Protein AF-A0A3G6J820-F1 (afdb_monomer_lite)

Foldseek 3Di:
DPQQQAPDADPVRWGKHWDWDDDPPFIWIWIFTQDPVRDTDTDDIGGPVVVVVVVVVVVVVVVVVVVVVVVVVVVVDDPVNVCVVVVVPPDPDPPDDDD

Secondary structure (DSSP, 8-state):
-PPPPPSEE-TTS-EEEEEEEEETTEEEEEEEEE-TT--EEEEEEE-HHHHHHHHHHHHHHHHHHHHHHHHHHHHHS-HHHHHHHHGGG--S-------

Organism: NCBI:txid1862358

pLDDT: mean 77.54, std 18.66, range [45.81, 97.0]

Sequence (99 aa):
MAPLKPTFTDVHGRKVAAQMTHEGRTSRLTINELDENGEPTLLLCLNSYDATLLARACNLFVKHNFSVNFTDVNMMLSPEDKAQILGDEEELPRDKDTW

Radius of gyration: 24.24 Å; chains: 1; bounding box: 52×39×65 Å

Structure (mmCIF, N/CA/C/O backbone):
data_AF-A0A3G6J820-F1
#
_entry.id   AF-A0A3G6J820-F1
#
loop_
_atom_site.group_PDB
_atom_site.id
_atom_site.type_symbol
_atom_site.label_atom_id
_atom_site.label_alt_id
_atom_site.label_comp_id
_atom_site.label_asym_id
_atom_site.label_entity_id
_atom_site.label_seq_id
_atom_site.pdbx_PDB_ins_code
_atom_site.Cartn_x
_atom_site.Cartn_y
_atom_site.Cartn_z
_atom_site.occupancy
_atom_site.B_iso_or_equiv
_atom_site.auth_seq_id
_atom_site.auth_comp_id
_atom_site.auth_asym_id
_atom_site.auth_atom_id
_atom_site.pdbx_PDB_model_num
ATOM 1 N N . MET A 1 1 ? -14.694 19.290 7.585 1.00 46.91 1 MET A N 1
ATOM 2 C CA . MET A 1 1 ? -13.608 18.732 6.747 1.00 46.91 1 MET A CA 1
ATOM 3 C C . MET A 1 1 ? -14.265 18.107 5.525 1.00 46.91 1 MET A C 1
ATOM 5 O O . MET A 1 1 ? -15.349 17.565 5.683 1.00 46.91 1 MET A O 1
ATOM 9 N N . ALA A 1 2 ? -13.715 18.272 4.320 1.00 56.88 2 ALA A N 1
ATOM 10 C CA . ALA A 1 2 ? -14.301 17.651 3.127 1.00 56.88 2 ALA A CA 1
ATOM 11 C C . ALA A 1 2 ? -14.133 16.120 3.206 1.00 56.88 2 ALA A C 1
ATOM 13 O O . ALA A 1 2 ? -13.075 15.679 3.663 1.00 56.88 2 ALA A O 1
ATOM 14 N N . PRO A 1 3 ? -15.137 15.323 2.795 1.00 61.72 3 PRO A N 1
ATOM 15 C CA . PRO A 1 3 ? -15.056 13.870 2.870 1.00 61.72 3 PRO A CA 1
ATOM 16 C C . PRO A 1 3 ? -13.910 13.356 1.998 1.00 61.72 3 PRO A C 1
ATOM 18 O O . PRO A 1 3 ? -13.695 13.825 0.875 1.00 61.72 3 PRO A O 1
ATOM 21 N N . LEU A 1 4 ? -13.159 12.396 2.531 1.00 75.69 4 LEU A N 1
ATOM 22 C CA . LEU A 1 4 ? -12.035 11.786 1.837 1.00 75.69 4 LEU A CA 1
ATOM 23 C C . LEU A 1 4 ? -12.549 10.967 0.655 1.00 75.69 4 LEU A C 1
ATOM 25 O O . LEU A 1 4 ? -13.350 10.050 0.814 1.00 75.69 4 LEU A O 1
ATOM 29 N N . LYS A 1 5 ? -12.097 11.305 -0.555 1.00 84.56 5 LYS A N 1
ATOM 30 C CA . LYS A 1 5 ? -12.437 10.535 -1.753 1.00 84.56 5 LYS A CA 1
ATOM 31 C C . LYS A 1 5 ? -11.583 9.260 -1.789 1.00 84.56 5 LYS A C 1
ATOM 33 O O . LYS A 1 5 ? -10.365 9.370 -1.631 1.00 84.56 5 LYS A O 1
ATOM 38 N N . PRO A 1 6 ? -12.170 8.075 -2.040 1.00 91.69 6 PRO A N 1
ATOM 39 C CA . PRO A 1 6 ? -11.387 6.857 -2.200 1.00 91.69 6 PRO A CA 1
ATOM 40 C C . PRO A 1 6 ? -10.452 6.972 -3.407 1.00 91.69 6 PRO A C 1
ATOM 42 O O . PRO A 1 6 ? -10.827 7.493 -4.460 1.00 91.69 6 PRO A O 1
ATOM 45 N N . THR A 1 7 ? -9.236 6.464 -3.245 1.00 92.19 7 THR A N 1
ATOM 46 C CA . THR A 1 7 ? -8.243 6.328 -4.313 1.00 92.19 7 TH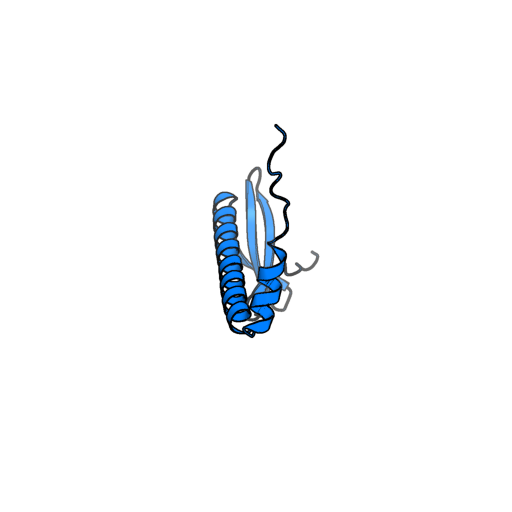R A CA 1
ATOM 47 C C . THR A 1 7 ? -8.559 5.118 -5.185 1.00 92.19 7 THR A C 1
ATOM 49 O O . THR A 1 7 ? -8.442 5.200 -6.403 1.00 92.19 7 THR A O 1
ATOM 52 N N . PHE A 1 8 ? -8.975 4.007 -4.572 1.00 94.06 8 PHE A N 1
ATOM 53 C CA . PHE A 1 8 ? -9.388 2.790 -5.268 1.00 94.06 8 PHE A CA 1
ATOM 54 C C . PHE A 1 8 ? -10.335 1.949 -4.402 1.00 94.06 8 PHE A C 1
ATOM 56 O O . PHE A 1 8 ? -10.568 2.248 -3.228 1.00 94.06 8 PHE A O 1
ATOM 63 N N . THR A 1 9 ? -10.885 0.895 -5.000 1.00 94.38 9 THR A N 1
ATOM 64 C CA . THR A 1 9 ? -11.717 -0.103 -4.325 1.00 94.38 9 THR A CA 1
ATOM 65 C C . THR A 1 9 ? -11.014 -1.452 -4.402 1.00 94.38 9 THR A C 1
ATOM 67 O O . THR A 1 9 ? -10.587 -1.863 -5.479 1.00 94.38 9 THR A O 1
ATOM 70 N N . ASP A 1 10 ? -10.851 -2.107 -3.257 1.00 92.19 10 ASP A N 1
ATOM 71 C CA . ASP A 1 10 ? -10.280 -3.452 -3.173 1.00 92.19 10 ASP A CA 1
ATOM 72 C C . ASP A 1 10 ? -11.243 -4.502 -3.754 1.00 92.19 10 ASP A C 1
ATOM 74 O O . ASP A 1 10 ? -12.444 -4.256 -3.880 1.00 92.19 10 ASP A O 1
ATOM 78 N N . VAL A 1 11 ? -10.745 -5.701 -4.063 1.00 93.19 11 VAL A N 1
ATOM 79 C CA . VAL A 1 11 ? -11.550 -6.797 -4.637 1.00 93.19 11 VAL A CA 1
ATOM 80 C C . VAL A 1 11 ? -12.726 -7.217 -3.747 1.00 93.19 11 VAL A C 1
ATOM 82 O O . VAL A 1 11 ? -13.718 -7.744 -4.242 1.00 93.19 11 VAL A O 1
ATOM 85 N N . HIS A 1 12 ? -12.651 -6.936 -2.444 1.00 93.88 12 HIS A N 1
ATOM 86 C CA . HIS A 1 12 ? -13.732 -7.166 -1.485 1.00 93.88 12 HIS A CA 1
ATOM 87 C C . HIS A 1 12 ? -14.732 -5.999 -1.374 1.00 93.88 12 HIS A C 1
ATOM 89 O O . HIS A 1 12 ? -15.559 -5.986 -0.468 1.00 93.88 12 HIS A O 1
ATOM 95 N N . GLY A 1 13 ? -14.659 -4.997 -2.255 1.00 91.81 13 GLY A N 1
ATOM 96 C CA . GLY A 1 13 ? -15.570 -3.847 -2.262 1.00 91.81 13 GLY A CA 1
ATOM 97 C C . GLY A 1 13 ? -15.232 -2.750 -1.246 1.00 91.81 13 GLY A C 1
ATOM 98 O O . GLY A 1 13 ? -15.942 -1.747 -1.172 1.00 91.81 13 GLY A O 1
ATOM 99 N N . ARG A 1 14 ? -14.137 -2.893 -0.488 1.00 93.06 14 ARG A N 1
ATOM 100 C CA . ARG A 1 14 ? -13.694 -1.888 0.489 1.00 93.06 14 ARG A CA 1
ATOM 101 C C . ARG A 1 14 ? -13.182 -0.639 -0.215 1.00 93.06 14 ARG A C 1
ATOM 103 O O . ARG A 1 14 ? -12.340 -0.726 -1.112 1.00 93.06 14 ARG A O 1
ATOM 110 N N . LYS A 1 15 ? -13.669 0.530 0.201 1.00 95.19 15 LYS A N 1
ATOM 111 C CA . LYS A 1 15 ? -13.198 1.831 -0.290 1.00 95.19 15 LYS A CA 1
ATOM 112 C C . LYS A 1 15 ? -11.889 2.174 0.409 1.00 95.19 15 LYS A C 1
ATOM 114 O O . LYS A 1 15 ? -11.850 2.241 1.631 1.00 95.19 15 LYS A O 1
ATOM 119 N N . VAL A 1 16 ? -10.828 2.412 -0.355 1.00 95.50 16 VAL A N 1
ATOM 120 C CA . VAL A 1 16 ? -9.492 2.678 0.188 1.00 95.50 16 VAL A CA 1
ATOM 121 C C . VAL A 1 16 ? -9.018 4.061 -0.240 1.00 95.50 16 VAL A C 1
ATOM 123 O O . VAL A 1 16 ? -9.069 4.407 -1.420 1.00 95.50 16 VAL A O 1
ATOM 126 N N . ALA A 1 17 ? -8.531 4.855 0.711 1.00 95.31 17 ALA A N 1
ATOM 127 C CA . ALA A 1 17 ? -7.925 6.161 0.485 1.00 95.31 17 ALA A CA 1
ATOM 128 C C . ALA A 1 17 ? -6.431 6.129 0.823 1.00 95.31 17 ALA A C 1
ATOM 130 O O . ALA A 1 17 ? -6.045 5.875 1.964 1.00 95.31 17 ALA A O 1
ATOM 131 N N . ALA A 1 18 ? -5.595 6.420 -0.170 1.00 94.94 18 ALA A N 1
ATOM 132 C CA . ALA A 1 18 ? -4.160 6.604 -0.015 1.00 94.94 18 ALA A CA 1
ATOM 133 C C . ALA A 1 18 ? -3.840 8.104 0.055 1.00 94.94 18 ALA A C 1
ATOM 135 O O . ALA A 1 18 ? -4.203 8.869 -0.840 1.00 94.94 18 ALA A O 1
ATOM 136 N N . GLN A 1 19 ? -3.163 8.534 1.117 1.00 93.94 19 GLN A N 1
ATOM 137 C CA . GLN A 1 19 ? -2.875 9.940 1.376 1.0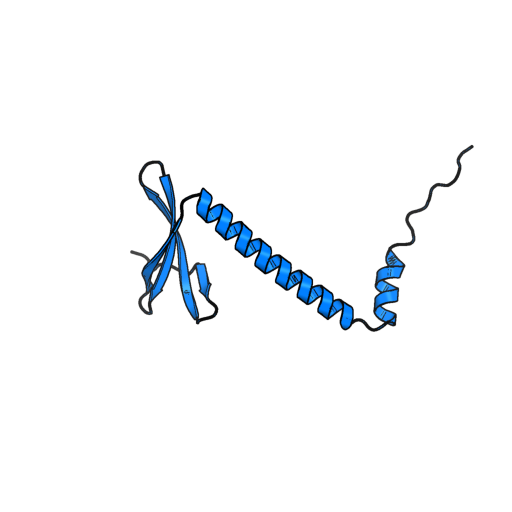0 93.94 19 GLN A CA 1
ATOM 138 C C . GLN A 1 19 ? -1.441 10.144 1.832 1.00 93.94 19 GLN A C 1
ATOM 140 O O . GLN A 1 19 ? -0.920 9.404 2.661 1.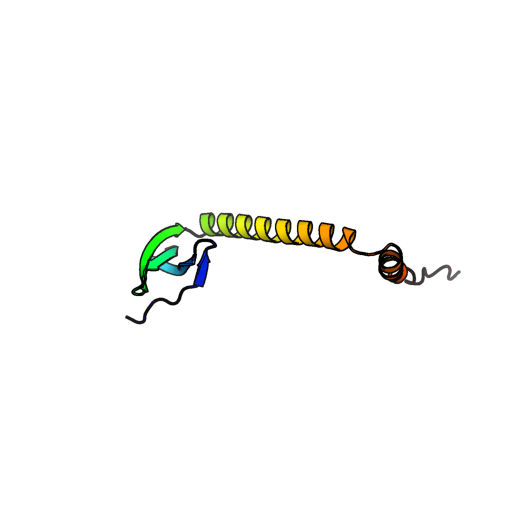00 93.94 19 GLN A O 1
ATOM 145 N N . MET A 1 20 ? -0.811 11.201 1.331 1.00 92.56 20 MET A N 1
ATOM 146 C CA . MET A 1 20 ? 0.495 11.608 1.825 1.00 92.56 20 MET A CA 1
ATOM 147 C C . MET A 1 20 ? 0.315 12.518 3.038 1.00 92.56 20 MET A C 1
ATOM 149 O O . MET A 1 20 ? -0.299 13.582 2.942 1.00 92.56 20 MET A O 1
ATOM 153 N N . THR A 1 21 ? 0.854 12.107 4.177 1.00 90.12 21 THR A N 1
ATOM 154 C CA . THR A 1 21 ? 0.894 12.902 5.401 1.00 90.12 21 THR A CA 1
ATOM 155 C C . THR A 1 21 ? 2.311 13.408 5.633 1.00 90.12 21 THR A C 1
ATOM 157 O O . THR A 1 21 ? 3.295 12.764 5.265 1.00 90.12 21 THR A O 1
ATOM 160 N N . HIS A 1 22 ? 2.421 14.600 6.212 1.00 87.94 22 HIS A N 1
ATOM 161 C CA . HIS A 1 22 ? 3.702 15.223 6.524 1.00 87.94 22 HIS A CA 1
ATOM 162 C C . HIS A 1 22 ? 3.793 15.407 8.031 1.00 87.94 22 HIS A C 1
ATOM 164 O O . HIS A 1 22 ? 2.961 16.090 8.624 1.00 87.94 22 HIS A O 1
ATOM 170 N N . GLU A 1 23 ? 4.810 14.806 8.640 1.00 80.62 23 GLU A N 1
ATOM 171 C CA . GLU A 1 23 ? 5.120 14.971 10.056 1.00 80.62 23 GLU A CA 1
ATOM 172 C C . GLU A 1 23 ? 6.535 15.552 10.165 1.00 80.62 23 GLU A C 1
ATOM 174 O O . GLU A 1 23 ? 7.548 14.862 10.017 1.00 80.62 23 GLU A O 1
ATOM 179 N N . GLY A 1 24 ? 6.609 16.875 10.332 1.00 83.44 24 GLY A N 1
ATOM 180 C CA . GLY A 1 24 ? 7.872 17.610 10.327 1.00 83.44 24 GLY A CA 1
ATOM 181 C C . GLY A 1 24 ? 8.593 17.511 8.980 1.00 83.44 24 GLY A C 1
ATOM 182 O O . GLY A 1 24 ? 8.119 18.037 7.977 1.00 83.44 24 GLY A O 1
ATOM 183 N N . ARG A 1 25 ? 9.761 16.855 8.963 1.00 82.44 25 ARG A N 1
ATOM 184 C CA . ARG A 1 25 ? 10.570 16.636 7.746 1.00 82.44 25 ARG A CA 1
ATOM 185 C C . ARG A 1 25 ? 10.313 15.290 7.067 1.00 82.44 25 ARG A C 1
ATOM 187 O O . ARG A 1 25 ? 10.929 15.011 6.043 1.00 82.44 25 ARG A O 1
ATOM 194 N N . THR A 1 26 ? 9.440 14.461 7.631 1.00 85.75 26 THR A N 1
ATOM 195 C CA . THR A 1 26 ? 9.198 13.106 7.138 1.00 85.75 26 THR A CA 1
ATOM 196 C C . THR A 1 26 ? 7.838 13.041 6.461 1.00 85.75 26 THR A C 1
ATOM 198 O O . THR A 1 26 ? 6.813 13.331 7.081 1.00 85.75 26 THR A O 1
ATOM 201 N N . SER A 1 27 ? 7.822 12.626 5.196 1.00 90.00 27 SER A N 1
ATOM 202 C CA . SER A 1 27 ? 6.590 12.275 4.488 1.00 90.00 27 SER A CA 1
ATOM 203 C C . SER A 1 27 ? 6.282 10.797 4.706 1.00 90.00 27 SER A C 1
ATOM 205 O O . SER A 1 27 ? 7.170 9.945 4.614 1.00 90.00 27 SER A O 1
ATOM 207 N N . ARG A 1 28 ? 5.020 10.490 4.994 1.00 95.12 28 ARG A N 1
ATOM 208 C CA . ARG A 1 28 ? 4.500 9.126 5.093 1.00 95.12 28 ARG A CA 1
ATOM 209 C C . ARG A 1 28 ? 3.312 8.966 4.152 1.00 95.12 28 ARG A C 1
ATOM 211 O O . ARG A 1 28 ? 2.612 9.930 3.854 1.00 95.12 28 ARG A O 1
ATOM 218 N N . LEU A 1 29 ? 3.086 7.748 3.685 1.00 95.12 29 LEU A N 1
ATOM 219 C CA . LEU A 1 29 ? 1.887 7.365 2.951 1.00 95.12 29 LEU A CA 1
ATOM 220 C C . LEU A 1 29 ? 0.969 6.609 3.909 1.00 95.12 29 LEU A C 1
ATOM 222 O O . LEU A 1 29 ? 1.328 5.534 4.385 1.00 95.12 29 LEU A O 1
ATOM 226 N N . THR A 1 30 ? -0.206 7.158 4.192 1.00 95.56 30 THR A N 1
ATOM 227 C CA . THR A 1 30 ? -1.254 6.459 4.933 1.00 95.56 30 THR A CA 1
ATOM 228 C C . THR A 1 30 ? -2.239 5.840 3.954 1.00 95.56 30 THR A C 1
ATOM 230 O O . THR A 1 30 ? -2.647 6.466 2.978 1.00 95.56 30 THR A O 1
ATOM 233 N N . ILE A 1 31 ? -2.602 4.587 4.199 1.00 95.69 31 ILE A N 1
ATOM 234 C CA . ILE A 1 31 ? -3.652 3.873 3.480 1.00 95.69 31 ILE A CA 1
ATOM 235 C C . ILE A 1 31 ? -4.744 3.600 4.498 1.00 95.69 31 ILE A C 1
ATOM 237 O O . ILE A 1 31 ? -4.496 2.939 5.507 1.00 95.69 31 ILE A O 1
ATOM 241 N N . ASN A 1 32 ? -5.931 4.130 4.240 1.00 95.56 32 ASN A N 1
ATOM 242 C CA . ASN A 1 32 ? -7.075 4.038 5.133 1.00 95.56 32 ASN A CA 1
ATOM 243 C C . ASN A 1 32 ? -8.231 3.346 4.417 1.00 95.56 32 ASN A C 1
ATOM 245 O O . ASN A 1 32 ? -8.474 3.603 3.238 1.00 95.56 32 ASN A O 1
ATOM 249 N N . GLU A 1 33 ? -8.953 2.499 5.133 1.00 95.19 33 GLU A N 1
ATOM 250 C CA . GLU A 1 33 ? -10.286 2.065 4.734 1.00 95.19 33 GLU A CA 1
ATOM 251 C C . GLU A 1 33 ? -11.279 3.176 5.063 1.00 95.19 33 GLU A C 1
ATOM 253 O O . GLU A 1 33 ? -11.199 3.770 6.134 1.00 95.19 33 GLU A O 1
ATOM 258 N N . LEU A 1 34 ? -12.186 3.475 4.142 1.00 93.69 34 LEU A N 1
ATOM 259 C CA . LEU A 1 34 ? -13.287 4.399 4.376 1.00 93.69 34 LEU A CA 1
ATOM 260 C C . LEU A 1 34 ? -14.547 3.590 4.670 1.00 93.69 34 LEU A C 1
ATOM 262 O O . LEU A 1 34 ? -14.936 2.749 3.853 1.00 93.69 34 LEU A O 1
ATOM 266 N N . ASP A 1 35 ? -15.184 3.870 5.803 1.00 89.31 35 ASP A N 1
ATOM 267 C CA . ASP A 1 35 ? -16.476 3.280 6.144 1.00 89.31 35 ASP A CA 1
ATOM 268 C C . ASP A 1 35 ? -17.626 3.850 5.278 1.00 89.31 35 ASP A C 1
ATOM 270 O O . ASP A 1 35 ? -17.423 4.630 4.337 1.00 89.31 35 ASP A O 1
ATOM 274 N N . GLU A 1 36 ? -18.867 3.456 5.579 1.00 84.81 36 GLU A N 1
ATOM 275 C CA . GLU A 1 36 ? -20.060 3.928 4.860 1.00 84.81 36 GLU A CA 1
ATOM 276 C C . GLU A 1 36 ? -20.289 5.443 4.985 1.00 84.81 36 GLU A C 1
ATOM 278 O O . GLU A 1 36 ? -20.874 6.053 4.086 1.00 84.81 36 GLU A O 1
ATOM 283 N N . ASN A 1 37 ? -19.779 6.056 6.054 1.00 82.50 37 ASN A N 1
ATOM 284 C CA . ASN A 1 37 ? -19.867 7.487 6.333 1.00 82.50 37 ASN A CA 1
ATOM 285 C C . ASN A 1 37 ? -18.656 8.269 5.789 1.00 82.50 37 ASN A C 1
ATOM 287 O O . ASN A 1 37 ? -18.665 9.501 5.794 1.00 82.50 37 ASN A O 1
ATOM 291 N N . GLY A 1 38 ? -17.638 7.573 5.273 1.00 79.75 38 GLY A N 1
ATOM 292 C CA . GLY A 1 38 ? -16.388 8.159 4.798 1.00 79.75 38 GLY A CA 1
ATOM 293 C C . GLY A 1 38 ? -15.362 8.419 5.903 1.00 79.75 38 GLY A C 1
ATOM 294 O O . GLY A 1 38 ? -14.382 9.124 5.649 1.00 79.75 38 GLY A O 1
ATOM 295 N N . GLU A 1 39 ? -15.563 7.863 7.099 1.00 87.50 39 GLU A N 1
ATOM 296 C CA . GLU A 1 39 ? -14.612 7.946 8.202 1.00 87.50 39 GLU A CA 1
ATOM 297 C C . GLU A 1 39 ? -13.430 6.990 7.959 1.00 87.50 39 GLU A C 1
ATOM 299 O O . GLU A 1 39 ? -13.629 5.809 7.644 1.00 87.50 39 GLU A O 1
ATOM 304 N N . PRO A 1 40 ? -12.182 7.480 8.067 1.00 91.62 40 PRO A N 1
ATOM 305 C CA . PRO A 1 40 ? -11.000 6.687 7.768 1.00 91.62 40 PRO A CA 1
ATOM 306 C C . PRO A 1 40 ? -10.570 5.809 8.952 1.00 91.62 40 PRO A C 1
ATOM 308 O O . PRO A 1 40 ? -10.290 6.300 10.044 1.00 91.62 40 PRO A O 1
ATOM 311 N N . THR A 1 41 ? -10.388 4.515 8.699 1.00 94.31 41 THR A N 1
ATOM 312 C CA . THR A 1 41 ? -9.677 3.582 9.582 1.00 94.31 41 THR A CA 1
ATOM 313 C C . THR A 1 41 ? -8.306 3.266 8.988 1.00 94.31 41 THR A C 1
ATOM 315 O O . THR A 1 41 ? -8.205 2.795 7.856 1.00 94.31 41 THR A O 1
ATOM 318 N N . LEU A 1 42 ? -7.231 3.526 9.736 1.00 94.38 42 LEU A N 1
ATOM 319 C CA . LEU A 1 42 ? -5.860 3.319 9.262 1.00 94.38 42 LEU A CA 1
ATOM 320 C C . LEU A 1 42 ? -5.557 1.828 9.051 1.00 94.38 42 LEU A C 1
ATOM 322 O O . LEU A 1 42 ? -5.602 1.048 9.999 1.00 94.38 42 LEU A O 1
ATOM 326 N N . LEU A 1 43 ? -5.180 1.455 7.825 1.00 94.88 43 LEU A N 1
ATOM 327 C CA . LEU A 1 43 ? -4.734 0.101 7.480 1.00 94.88 43 LEU A CA 1
ATOM 328 C C . LEU A 1 43 ? -3.209 -0.002 7.439 1.00 94.88 43 LEU A C 1
ATOM 330 O O . LEU A 1 43 ? -2.635 -0.938 7.987 1.00 94.88 43 LEU A O 1
ATOM 334 N N . LEU A 1 44 ? -2.545 0.946 6.771 1.00 95.69 44 LEU A N 1
ATOM 335 C CA . LEU A 1 44 ? -1.088 0.961 6.621 1.00 95.69 44 LEU A CA 1
ATOM 336 C C . LEU A 1 44 ? -0.542 2.380 6.750 1.00 95.69 44 LEU A C 1
ATOM 338 O O . LEU A 1 44 ? -1.153 3.345 6.295 1.00 95.69 44 LEU A O 1
ATOM 342 N N . CYS A 1 45 ? 0.657 2.491 7.313 1.00 95.94 45 CYS A N 1
ATOM 343 C CA . CYS A 1 45 ? 1.438 3.720 7.344 1.00 95.94 45 CYS A CA 1
ATOM 344 C C . CYS A 1 45 ? 2.852 3.394 6.868 1.00 95.94 45 CYS A C 1
ATOM 346 O O . CYS A 1 45 ? 3.572 2.640 7.519 1.00 95.94 45 CYS A O 1
ATOM 348 N N . LEU A 1 46 ? 3.224 3.920 5.707 1.00 96.06 46 LEU A N 1
ATOM 349 C CA . LEU A 1 46 ? 4.446 3.555 5.002 1.00 96.06 46 LEU A CA 1
ATOM 350 C C . LEU A 1 46 ? 5.389 4.754 4.939 1.00 96.06 46 LEU A C 1
ATOM 352 O O . LEU A 1 46 ? 4.970 5.882 4.672 1.00 96.06 46 LEU A O 1
ATOM 356 N N . ASN A 1 47 ? 6.679 4.510 5.149 1.00 94.88 47 ASN A N 1
ATOM 357 C CA . ASN A 1 47 ? 7.722 5.455 4.756 1.00 94.88 47 ASN A CA 1
ATOM 358 C C . ASN A 1 47 ? 8.042 5.289 3.252 1.00 94.88 47 ASN A C 1
ATOM 360 O O . ASN A 1 47 ? 7.500 4.414 2.573 1.00 94.88 47 ASN A O 1
ATOM 364 N N . SER A 1 48 ? 8.959 6.104 2.727 1.00 93.31 48 SER A N 1
ATOM 365 C CA . SER A 1 48 ? 9.350 6.054 1.310 1.00 93.31 48 SER A CA 1
ATOM 366 C C . SER A 1 48 ? 9.956 4.715 0.873 1.00 93.31 48 SER A C 1
ATOM 368 O O . SER A 1 48 ? 9.758 4.295 -0.269 1.00 93.31 48 SER A O 1
ATOM 370 N N . TYR A 1 49 ? 10.694 4.038 1.755 1.00 95.19 49 TYR A N 1
ATOM 371 C CA . TYR A 1 49 ? 11.315 2.750 1.454 1.00 95.19 49 TYR A CA 1
ATOM 372 C C . TYR A 1 49 ? 10.254 1.653 1.300 1.00 95.19 49 TYR A C 1
ATOM 374 O O . TYR A 1 49 ? 10.189 1.000 0.257 1.00 95.19 49 TYR A O 1
ATOM 382 N N . ASP A 1 50 ? 9.358 1.520 2.276 1.00 96.44 50 ASP A N 1
ATOM 383 C CA . ASP A 1 50 ? 8.300 0.505 2.261 1.00 96.44 50 ASP A CA 1
ATOM 384 C C . ASP A 1 50 ? 7.293 0.751 1.128 1.00 96.44 50 ASP A C 1
ATOM 386 O O . ASP A 1 50 ? 6.890 -0.182 0.429 1.00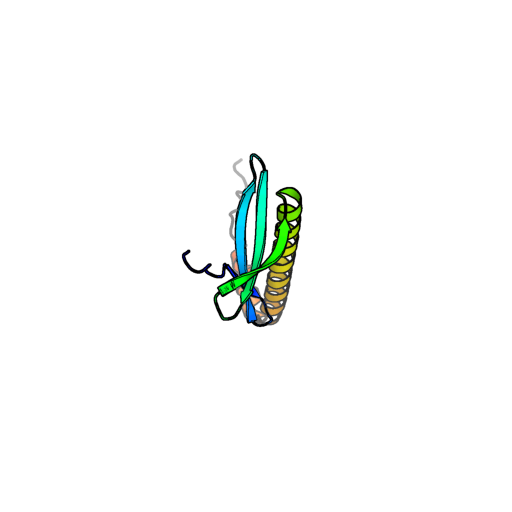 96.44 50 ASP A O 1
ATOM 390 N N . ALA A 1 51 ? 6.953 2.017 0.862 1.00 95.69 51 ALA A N 1
ATOM 391 C CA . ALA A 1 51 ? 6.113 2.389 -0.275 1.00 95.69 51 ALA A CA 1
ATOM 392 C C . ALA A 1 51 ? 6.743 1.986 -1.622 1.00 95.69 51 ALA A C 1
ATOM 394 O O . ALA A 1 51 ? 6.040 1.540 -2.530 1.00 95.69 51 ALA A O 1
ATOM 395 N N . THR A 1 52 ? 8.073 2.077 -1.745 1.00 96.06 52 THR A N 1
ATOM 396 C CA . THR A 1 52 ? 8.798 1.637 -2.948 1.00 96.06 52 THR A CA 1
ATOM 397 C C . THR A 1 52 ? 8.699 0.124 -3.137 1.00 96.06 52 THR A C 1
ATOM 399 O O . THR A 1 52 ? 8.497 -0.347 -4.259 1.00 96.06 52 THR A O 1
ATOM 402 N N . LEU A 1 53 ? 8.817 -0.654 -2.058 1.00 97.00 53 LEU A N 1
ATOM 403 C CA . LEU A 1 53 ? 8.675 -2.110 -2.119 1.00 97.00 53 LEU A CA 1
ATOM 404 C C . LEU A 1 53 ? 7.249 -2.522 -2.498 1.00 97.00 53 LEU A C 1
ATOM 406 O O . LEU A 1 53 ? 7.080 -3.362 -3.385 1.00 97.00 53 LEU A O 1
ATOM 410 N N . LEU A 1 54 ? 6.234 -1.879 -1.913 1.00 9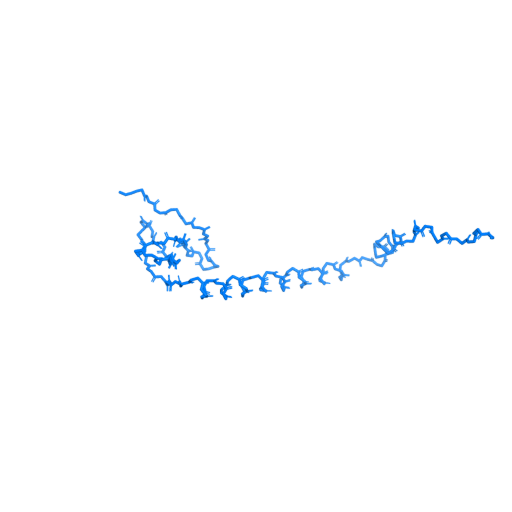5.75 54 LEU A N 1
ATOM 411 C CA . LEU A 1 54 ? 4.835 -2.114 -2.268 1.00 95.75 54 LEU A CA 1
ATOM 412 C C . LEU A 1 54 ? 4.571 -1.799 -3.748 1.00 95.75 54 LEU A C 1
ATOM 414 O O . LEU A 1 54 ? 3.994 -2.616 -4.463 1.00 95.75 54 LEU A O 1
ATOM 418 N N . ALA A 1 55 ? 5.063 -0.661 -4.246 1.00 94.44 55 ALA A N 1
ATOM 419 C CA . ALA A 1 55 ? 4.923 -0.290 -5.653 1.00 94.44 55 ALA A CA 1
ATOM 420 C C . ALA A 1 55 ? 5.574 -1.315 -6.599 1.00 94.44 55 ALA A C 1
ATOM 422 O O . ALA A 1 55 ? 5.024 -1.622 -7.659 1.00 94.44 55 ALA A O 1
ATOM 423 N N . ARG A 1 56 ? 6.733 -1.876 -6.230 1.00 94.50 56 ARG A N 1
ATOM 424 C CA . ARG A 1 56 ? 7.382 -2.948 -7.003 1.00 94.50 56 ARG A CA 1
ATOM 425 C C . ARG A 1 56 ? 6.541 -4.223 -7.017 1.00 94.50 56 ARG A C 1
ATOM 427 O O . ARG A 1 56 ? 6.369 -4.795 -8.090 1.00 94.50 56 ARG A O 1
ATOM 434 N N . ALA A 1 57 ? 5.989 -4.633 -5.875 1.00 95.06 57 ALA A N 1
ATOM 435 C CA . ALA A 1 57 ? 5.116 -5.804 -5.785 1.00 95.06 57 ALA A CA 1
ATOM 436 C C . ALA A 1 57 ? 3.863 -5.648 -6.665 1.00 95.06 57 ALA A C 1
ATOM 438 O O . ALA A 1 57 ? 3.561 -6.536 -7.462 1.00 95.06 57 ALA A O 1
ATOM 439 N N . CYS A 1 58 ? 3.199 -4.487 -6.610 1.00 93.81 58 CYS A N 1
ATOM 440 C CA . CYS A 1 58 ? 2.050 -4.186 -7.467 1.00 93.81 58 CYS A CA 1
ATOM 441 C C . CYS A 1 58 ? 2.418 -4.235 -8.957 1.00 93.81 58 CYS A C 1
ATOM 443 O O . CYS A 1 58 ? 1.716 -4.858 -9.749 1.00 93.81 58 CYS A O 1
ATOM 445 N N . ASN A 1 59 ? 3.546 -3.632 -9.349 1.00 91.69 59 ASN A N 1
ATOM 446 C CA . ASN A 1 59 ? 4.005 -3.661 -10.740 1.00 91.69 59 ASN A CA 1
ATOM 447 C C . ASN A 1 59 ? 4.313 -5.082 -11.231 1.00 91.69 59 ASN A C 1
ATOM 449 O O . ASN A 1 59 ? 3.986 -5.417 -12.369 1.00 91.69 59 ASN A O 1
ATOM 453 N N . LEU A 1 60 ? 4.935 -5.918 -10.396 1.00 91.44 60 LEU A N 1
ATOM 454 C CA . LEU A 1 60 ? 5.199 -7.319 -10.732 1.00 91.44 60 LEU A CA 1
ATOM 455 C C . LEU A 1 60 ? 3.896 -8.102 -10.931 1.00 91.44 60 LEU A C 1
ATOM 457 O O . LEU A 1 60 ? 3.769 -8.811 -11.928 1.00 91.44 60 LEU A O 1
ATOM 461 N N . PHE A 1 61 ? 2.914 -7.924 -10.043 1.00 88.44 61 PHE A N 1
ATOM 462 C CA . PHE A 1 61 ? 1.595 -8.546 -10.175 1.00 88.44 61 PHE A CA 1
ATOM 463 C C . PHE A 1 61 ? 0.904 -8.143 -11.483 1.00 88.44 61 PHE A C 1
ATOM 465 O O . PHE A 1 61 ? 0.432 -9.000 -12.231 1.00 88.44 61 PHE A O 1
ATOM 472 N N . VAL A 1 62 ? 0.886 -6.846 -11.793 1.00 89.75 62 VAL A N 1
ATOM 473 C CA . VAL A 1 62 ? 0.273 -6.320 -13.018 1.00 89.75 62 VAL A CA 1
ATOM 474 C C . VAL A 1 62 ? 0.945 -6.907 -14.263 1.00 89.75 62 VAL A C 1
ATOM 476 O O . VAL A 1 62 ? 0.256 -7.426 -15.139 1.00 89.75 62 VAL A O 1
ATOM 479 N N . LYS A 1 63 ? 2.284 -6.909 -14.319 1.00 85.69 63 LYS A N 1
ATOM 480 C CA . LYS A 1 63 ? 3.039 -7.511 -15.431 1.00 85.69 63 LYS A CA 1
ATOM 481 C C . LYS A 1 63 ? 2.727 -8.993 -15.611 1.00 85.69 63 LYS A C 1
ATOM 483 O O . LYS A 1 63 ? 2.499 -9.416 -16.736 1.00 85.69 63 LYS A O 1
ATOM 488 N N . HIS A 1 64 ? 2.679 -9.761 -14.522 1.00 82.31 64 HIS A N 1
ATOM 489 C CA . HIS A 1 64 ? 2.354 -11.184 -14.584 1.00 82.31 64 HIS A CA 1
ATOM 490 C C . HIS A 1 64 ? 0.969 -11.423 -15.201 1.00 82.31 64 HIS A C 1
ATOM 492 O O . HIS A 1 64 ? 0.837 -12.239 -16.106 1.00 82.31 64 HIS A O 1
ATOM 498 N N . ASN A 1 65 ? -0.050 -10.672 -14.774 1.00 78.25 65 ASN A N 1
ATOM 499 C CA . ASN A 1 65 ? -1.399 -10.801 -15.331 1.00 78.25 65 ASN A CA 1
ATOM 500 C C . ASN A 1 65 ? -1.446 -10.440 -16.823 1.00 78.25 65 ASN A C 1
ATOM 502 O O . ASN A 1 65 ? -2.071 -11.151 -17.603 1.00 78.25 65 ASN A O 1
ATOM 506 N N . PHE A 1 66 ? -0.740 -9.389 -17.252 1.00 70.19 66 PHE A N 1
ATOM 507 C CA . PHE A 1 66 ? -0.653 -9.058 -18.677 1.00 70.19 66 PHE A CA 1
ATOM 508 C C . PHE A 1 66 ? 0.101 -10.117 -19.494 1.00 70.19 66 PHE A C 1
ATOM 510 O O . PHE A 1 66 ? -0.350 -10.457 -20.585 1.00 70.19 66 PHE A O 1
ATOM 517 N N . SER A 1 67 ? 1.203 -10.676 -18.985 1.00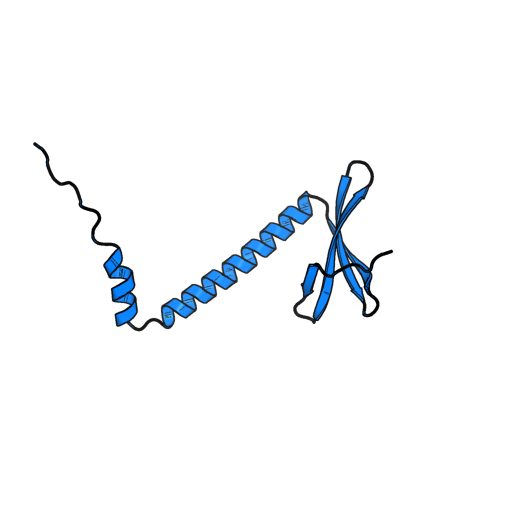 63.06 67 SER A N 1
ATOM 518 C CA . SER A 1 67 ? 1.946 -11.749 -19.664 1.00 63.06 67 SER A CA 1
ATOM 519 C C . SER A 1 67 ? 1.127 -13.035 -19.809 1.00 63.06 67 SER A C 1
ATOM 521 O O . SER A 1 67 ? 1.159 -13.661 -20.869 1.00 63.06 67 SER A O 1
ATOM 523 N N . VAL A 1 68 ? 0.368 -13.417 -18.777 1.00 59.12 68 VAL A N 1
ATOM 524 C CA . VAL A 1 68 ? -0.550 -14.566 -18.844 1.00 59.12 68 VAL A CA 1
ATOM 525 C C . VAL A 1 68 ? -1.638 -14.308 -19.888 1.00 59.12 68 VAL A C 1
ATOM 527 O O . VAL A 1 68 ? -1.819 -15.128 -20.782 1.00 59.12 68 VAL A O 1
ATOM 530 N N . ASN A 1 69 ? -2.253 -13.121 -19.879 1.00 55.47 69 ASN A N 1
ATOM 531 C CA . ASN A 1 69 ? -3.279 -12.753 -20.858 1.00 55.47 69 ASN A CA 1
ATOM 532 C C . ASN A 1 69 ? -2.753 -12.734 -22.305 1.00 55.47 69 ASN A C 1
ATOM 534 O O . ASN A 1 69 ? -3.456 -13.170 -23.208 1.00 55.47 69 ASN A O 1
ATOM 538 N N . PHE A 1 70 ? -1.519 -12.286 -22.557 1.00 50.66 70 PHE A N 1
ATOM 539 C CA . PHE A 1 70 ? -0.919 -12.359 -23.899 1.00 50.66 70 PHE A CA 1
ATOM 540 C C . PHE A 1 70 ? -0.600 -13.794 -24.338 1.00 50.66 70 PHE A C 1
ATOM 542 O O . PHE A 1 70 ? -0.677 -14.102 -25.526 1.00 50.66 70 PHE A O 1
ATOM 549 N N . THR A 1 71 ? -0.270 -14.684 -23.399 1.00 51.75 71 THR A N 1
ATOM 550 C CA . THR A 1 71 ? -0.036 -16.105 -23.701 1.00 51.75 71 THR A CA 1
ATOM 551 C C . THR A 1 71 ? -1.349 -16.813 -24.058 1.00 51.75 71 THR A C 1
ATOM 553 O O . THR A 1 71 ? -1.379 -17.576 -25.022 1.00 51.75 71 THR A O 1
ATOM 556 N N . ASP A 1 72 ? -2.441 -16.492 -23.356 1.00 49.47 72 ASP A N 1
ATOM 557 C CA . ASP A 1 72 ? -3.801 -16.959 -23.669 1.00 49.47 72 ASP A CA 1
ATOM 558 C C . ASP A 1 72 ? -4.312 -16.410 -25.016 1.00 49.47 72 ASP A C 1
ATOM 560 O O . ASP A 1 72 ? -4.814 -17.163 -25.850 1.00 49.47 72 ASP A O 1
ATOM 564 N N . VAL A 1 73 ? -4.097 -15.120 -25.308 1.00 49.56 73 VAL A N 1
ATOM 565 C CA . VAL A 1 73 ? -4.466 -14.521 -26.608 1.00 49.56 73 VAL A CA 1
ATOM 566 C C . VAL A 1 73 ? -3.645 -15.124 -27.760 1.00 49.56 73 VAL A C 1
ATOM 568 O O . VAL A 1 73 ? -4.190 -15.381 -28.831 1.00 49.56 73 VAL A O 1
ATOM 571 N N . ASN A 1 74 ? -2.368 -15.461 -27.544 1.00 45.88 74 ASN A N 1
ATOM 572 C CA . ASN A 1 74 ? -1.549 -16.163 -28.541 1.00 45.88 74 ASN A CA 1
ATOM 573 C C . ASN A 1 74 ? -1.969 -17.638 -28.756 1.00 45.88 74 ASN A C 1
ATOM 575 O O . ASN A 1 74 ? -1.640 -18.237 -29.786 1.00 45.88 74 ASN A O 1
ATOM 579 N N . MET A 1 75 ? -2.711 -18.246 -27.824 1.00 52.03 75 MET A N 1
ATOM 580 C CA . MET A 1 75 ? -3.348 -19.555 -28.038 1.00 52.03 75 MET A CA 1
ATOM 581 C C . MET A 1 75 ? -4.666 -19.471 -28.822 1.00 52.03 75 MET A C 1
ATOM 583 O O . MET A 1 75 ? -5.077 -20.481 -29.388 1.00 52.03 75 MET A O 1
ATOM 587 N N . MET A 1 76 ? -5.298 -18.297 -28.908 1.00 50.34 76 MET A N 1
ATOM 588 C CA . MET A 1 76 ? -6.550 -18.082 -29.650 1.00 50.34 76 MET A CA 1
ATOM 589 C C . MET A 1 76 ? -6.366 -17.604 -31.096 1.00 50.34 76 MET A C 1
ATOM 591 O O . MET A 1 76 ? -7.336 -17.580 -31.851 1.00 50.34 76 MET A O 1
ATOM 595 N N . LEU A 1 77 ? -5.147 -17.248 -31.506 1.00 48.69 77 LEU A N 1
ATOM 596 C CA . LEU A 1 77 ? -4.859 -16.950 -32.909 1.00 48.69 77 LEU A CA 1
ATOM 597 C C . LEU A 1 77 ? -4.848 -18.252 -33.718 1.00 48.69 77 LEU A C 1
ATOM 599 O O . LEU A 1 77 ? -4.051 -19.159 -33.437 1.00 48.69 77 LEU A O 1
ATOM 603 N N . SER A 1 78 ? -5.712 -18.329 -34.734 1.00 56.78 78 SER A N 1
ATOM 604 C CA . SER A 1 78 ? -5.667 -19.414 -35.716 1.00 56.78 78 SER A CA 1
ATOM 605 C C . SER A 1 78 ? -4.311 -19.392 -36.439 1.00 56.78 78 SER A C 1
ATOM 607 O O . SER A 1 78 ? -3.676 -18.337 -36.523 1.00 56.78 78 SER A O 1
ATOM 609 N N . PRO A 1 79 ? -3.822 -20.531 -36.967 1.00 56.56 79 PRO A N 1
ATOM 610 C CA . PRO A 1 79 ? -2.526 -20.601 -37.651 1.00 56.56 79 PRO A CA 1
ATOM 611 C C . PRO A 1 79 ? -2.343 -19.540 -38.751 1.00 56.56 79 PRO A C 1
ATOM 613 O O . PRO A 1 79 ? -1.228 -19.083 -38.983 1.00 56.56 79 PRO A O 1
ATOM 616 N N . GLU A 1 80 ? -3.442 -19.122 -39.382 1.00 57.38 80 GLU A N 1
ATOM 617 C CA . GLU A 1 80 ? -3.486 -18.091 -40.425 1.00 57.38 80 GLU A CA 1
ATOM 618 C C . GLU A 1 80 ? -3.225 -16.670 -39.889 1.00 57.38 80 GLU A C 1
ATOM 620 O O . GLU A 1 80 ? -2.528 -15.892 -40.538 1.00 57.38 80 GLU A O 1
ATOM 625 N N . ASP A 1 81 ? -3.690 -16.336 -38.681 1.00 56.62 81 ASP A N 1
ATOM 626 C CA . ASP A 1 81 ? -3.443 -15.022 -38.066 1.00 56.62 81 ASP A CA 1
ATOM 627 C C . ASP A 1 81 ? -2.002 -14.894 -37.551 1.00 56.62 81 ASP A C 1
ATOM 629 O O . ASP A 1 81 ? -1.403 -13.819 -37.589 1.00 56.62 81 ASP A O 1
ATOM 633 N N . LYS A 1 82 ? -1.397 -16.012 -37.124 1.00 56.53 82 LYS A N 1
ATOM 634 C CA . LYS A 1 82 ? 0.020 -16.057 -36.722 1.00 56.53 82 LYS A CA 1
ATOM 635 C C . LYS A 1 82 ? 0.963 -15.776 -37.894 1.00 56.53 82 LYS A C 1
ATOM 637 O O . LYS A 1 82 ? 2.015 -15.175 -37.691 1.00 56.53 82 LYS A O 1
ATOM 642 N N . ALA A 1 83 ? 0.584 -16.181 -39.106 1.00 59.97 83 ALA A N 1
ATOM 643 C CA . ALA A 1 83 ? 1.370 -15.939 -40.312 1.00 59.97 83 ALA A CA 1
ATOM 644 C C . ALA A 1 83 ? 1.346 -14.463 -40.748 1.00 59.97 83 ALA A C 1
ATOM 646 O O . ALA A 1 83 ? 2.363 -13.961 -41.216 1.00 59.97 83 ALA A O 1
ATOM 647 N N . GLN A 1 84 ? 0.231 -13.750 -40.548 1.00 56.19 84 GLN A N 1
ATOM 648 C CA . GLN A 1 84 ? 0.146 -12.316 -40.859 1.00 56.19 84 GLN A CA 1
ATOM 649 C C . GLN A 1 84 ? 0.991 -11.451 -39.919 1.00 56.19 84 GLN A C 1
ATOM 651 O O . GLN A 1 84 ? 1.581 -10.476 -40.364 1.00 56.19 84 GLN A O 1
ATOM 656 N N . ILE A 1 85 ? 1.095 -11.817 -38.638 1.00 57.03 85 ILE A N 1
ATOM 657 C CA . ILE A 1 85 ? 1.903 -11.062 -37.666 1.00 57.03 85 ILE A CA 1
ATOM 658 C C . ILE A 1 85 ? 3.405 -11.302 -37.883 1.00 57.03 85 ILE A C 1
ATOM 660 O O . ILE A 1 85 ? 4.199 -10.383 -37.721 1.00 57.03 85 ILE A O 1
ATOM 664 N N . LEU A 1 86 ? 3.801 -12.520 -38.269 1.00 55.03 86 LEU A N 1
ATOM 665 C CA . LEU A 1 86 ? 5.205 -12.863 -38.527 1.00 55.03 86 LEU A CA 1
ATOM 666 C C . LEU A 1 86 ? 5.692 -12.407 -39.918 1.00 55.03 86 LEU A C 1
ATOM 668 O O . LEU A 1 86 ? 6.890 -12.244 -40.121 1.00 55.03 86 LEU A O 1
ATOM 672 N N . GLY A 1 87 ? 4.777 -12.194 -40.868 1.00 48.75 87 GLY A N 1
ATOM 673 C CA . GLY A 1 87 ? 5.090 -11.732 -42.225 1.00 48.75 87 GLY A CA 1
ATOM 674 C C . GLY A 1 87 ? 5.458 -10.249 -42.341 1.00 48.75 87 GLY A C 1
ATOM 675 O O . GLY A 1 87 ? 5.945 -9.846 -43.391 1.00 48.75 87 GLY A O 1
ATOM 676 N N . ASP A 1 88 ? 5.263 -9.451 -41.287 1.00 49.78 88 ASP A N 1
ATOM 677 C CA . ASP A 1 88 ? 5.551 -8.006 -41.289 1.00 49.78 88 ASP A CA 1
ATOM 678 C C . ASP A 1 88 ? 6.982 -7.671 -40.798 1.00 49.78 88 ASP A C 1
ATOM 680 O O . ASP A 1 88 ? 7.387 -6.510 -40.795 1.00 49.78 88 ASP A O 1
ATOM 684 N N . GLU A 1 89 ? 7.783 -8.673 -40.400 1.00 54.72 89 GLU A N 1
ATOM 685 C CA . GLU A 1 89 ? 9.194 -8.495 -39.994 1.00 54.72 89 GLU A CA 1
ATOM 686 C C . GLU A 1 89 ? 10.218 -8.747 -41.121 1.00 54.72 89 GLU A C 1
ATOM 688 O O . GLU A 1 89 ? 11.424 -8.605 -40.905 1.00 54.72 89 GLU A O 1
ATOM 693 N N . GLU A 1 90 ? 9.778 -9.056 -42.344 1.00 56.84 90 GLU A N 1
ATOM 694 C CA . GLU A 1 90 ? 10.670 -9.261 -43.491 1.00 56.84 90 GLU A CA 1
ATOM 695 C C . GLU A 1 90 ? 10.481 -8.173 -44.555 1.00 56.84 90 GLU A C 1
ATOM 697 O O . GLU A 1 90 ? 9.846 -8.410 -45.567 1.00 56.84 90 GLU A O 1
ATOM 702 N N . GLU A 1 91 ? 11.049 -6.981 -44.319 1.00 57.28 91 GLU A N 1
ATOM 703 C CA . GLU A 1 91 ? 11.654 -6.119 -45.358 1.00 57.28 91 GLU A CA 1
ATOM 704 C C . GLU A 1 91 ? 12.353 -4.882 -44.741 1.00 57.28 91 GLU A C 1
ATOM 706 O O . GLU A 1 91 ? 12.040 -3.727 -45.021 1.00 57.28 91 GLU A O 1
ATOM 711 N N . LEU A 1 92 ? 13.377 -5.104 -43.906 1.00 56.56 92 LEU A N 1
ATOM 712 C CA . LEU A 1 92 ? 14.480 -4.138 -43.839 1.00 56.56 92 LEU A CA 1
ATOM 713 C C . LEU A 1 92 ? 15.502 -4.539 -44.910 1.00 56.56 92 LEU A C 1
ATOM 715 O O . LEU A 1 92 ? 16.039 -5.651 -44.834 1.00 56.56 92 LEU A O 1
ATOM 719 N N . PRO A 1 93 ? 15.782 -3.687 -45.914 1.00 47.47 93 PRO A N 1
ATOM 720 C CA . PRO A 1 93 ? 16.740 -4.022 -46.952 1.00 47.47 93 PRO A CA 1
ATOM 721 C C . PRO A 1 93 ? 18.108 -4.262 -46.309 1.00 47.47 93 PRO A C 1
ATOM 723 O O . PRO A 1 93 ? 18.721 -3.363 -45.732 1.00 47.47 93 PRO A O 1
ATOM 726 N N . ARG A 1 94 ? 18.597 -5.502 -46.410 1.00 56.28 94 ARG A N 1
ATOM 727 C CA . ARG A 1 94 ? 20.024 -5.785 -46.267 1.00 56.28 94 ARG A CA 1
ATOM 728 C C . ARG A 1 94 ? 20.708 -5.121 -47.449 1.00 56.28 94 ARG A C 1
ATOM 730 O O . ARG A 1 94 ? 20.730 -5.696 -48.534 1.00 56.28 94 ARG A O 1
ATOM 737 N N . ASP A 1 95 ? 21.222 -3.919 -47.223 1.00 56.03 95 ASP A N 1
ATOM 738 C CA . ASP A 1 95 ? 22.147 -3.253 -48.130 1.00 56.03 95 ASP A CA 1
ATOM 739 C C . ASP A 1 95 ? 23.330 -4.207 -48.357 1.00 56.03 95 ASP A C 1
ATOM 741 O O . ASP A 1 95 ? 24.152 -4.455 -47.469 1.00 56.03 95 ASP A O 1
ATOM 745 N N . LYS A 1 96 ? 23.305 -4.876 -49.508 1.00 54.00 96 LYS A N 1
ATOM 746 C CA . LYS A 1 96 ? 24.380 -5.722 -49.998 1.00 54.00 96 LYS A CA 1
ATOM 747 C C . LYS A 1 96 ? 25.105 -4.942 -51.083 1.00 54.00 96 LYS A C 1
ATOM 749 O O . LYS A 1 96 ? 24.525 -4.653 -52.124 1.00 54.00 96 LYS A O 1
ATOM 754 N N . ASP A 1 97 ? 26.378 -4.691 -50.798 1.00 51.97 97 ASP A N 1
ATOM 755 C CA . ASP A 1 97 ? 27.460 -4.461 -51.751 1.00 51.97 97 ASP A CA 1
ATOM 756 C C . ASP A 1 97 ? 27.420 -3.141 -52.544 1.00 51.97 97 ASP A C 1
ATOM 758 O O . ASP A 1 97 ? 26.919 -3.063 -53.665 1.00 51.97 97 ASP A O 1
ATOM 762 N N . THR A 1 98 ? 28.120 -2.128 -52.015 1.00 50.25 98 THR A N 1
ATOM 763 C CA . THR A 1 98 ? 28.880 -1.206 -52.874 1.00 50.25 98 THR A CA 1
ATOM 764 C C . THR A 1 98 ? 30.358 -1.591 -52.796 1.00 50.25 98 THR A C 1
ATOM 766 O O . THR A 1 98 ? 30.897 -1.757 -51.702 1.00 50.25 98 THR A O 1
ATOM 769 N N . TRP A 1 99 ? 30.941 -1.789 -53.977 1.00 45.81 99 TRP A N 1
ATOM 770 C CA . TRP A 1 99 ? 32.322 -2.177 -54.269 1.00 45.81 99 TRP A CA 1
ATOM 771 C C . TRP A 1 99 ? 33.385 -1.242 -53.687 1.00 45.81 99 TRP A C 1
ATOM 773 O O . TRP A 1 99 ? 33.128 -0.017 -53.635 1.00 45.81 99 TRP A O 1
#